Protein AF-A0A520IP06-F1 (afdb_monomer_lite)

Structure (mmCIF, N/CA/C/O backbone):
data_AF-A0A520IP06-F1
#
_entry.id   AF-A0A520IP06-F1
#
loop_
_atom_site.group_PDB
_atom_site.id
_atom_site.type_symbol
_atom_site.label_atom_id
_atom_site.label_alt_id
_atom_site.label_comp_id
_atom_site.label_asym_id
_atom_site.label_entity_id
_atom_site.label_seq_id
_atom_site.pdbx_PDB_ins_code
_atom_site.Cartn_x
_atom_site.Cartn_y
_atom_site.Cartn_z
_atom_site.occupancy
_atom_site.B_iso_or_equiv
_atom_site.auth_seq_id
_atom_site.auth_comp_id
_atom_site.auth_asym_id
_atom_site.auth_atom_id
_atom_site.pdbx_PDB_model_num
ATOM 1 N N . ALA A 1 1 ? 1.057 -1.967 -1.340 1.00 49.34 1 ALA A N 1
ATOM 2 C CA . ALA A 1 1 ? 1.803 -2.134 -0.071 1.00 49.34 1 ALA A CA 1
ATOM 3 C C . ALA A 1 1 ? 0.945 -2.365 1.194 1.00 49.34 1 ALA A C 1
ATOM 5 O O . ALA A 1 1 ? 1.175 -3.353 1.872 1.00 49.34 1 ALA A O 1
ATOM 6 N N . GLN A 1 2 ? -0.046 -1.531 1.566 1.00 52.06 2 GLN A N 1
ATOM 7 C CA . GLN A 1 2 ? -0.747 -1.698 2.870 1.00 52.06 2 GLN A CA 1
ATOM 8 C C . GLN A 1 2 ? -1.849 -2.779 2.918 1.00 52.06 2 GLN A C 1
ATOM 10 O O . GLN A 1 2 ? -2.281 -3.192 3.999 1.00 52.06 2 GLN A O 1
ATOM 15 N N . VAL A 1 3 ? -2.325 -3.237 1.758 1.00 47.91 3 VAL A N 1
ATOM 16 C CA . VAL A 1 3 ? -3.581 -3.998 1.661 1.00 47.91 3 VAL A CA 1
ATOM 17 C C . VAL A 1 3 ? -3.381 -5.509 1.468 1.00 47.91 3 VAL A C 1
ATOM 19 O O . VAL A 1 3 ? -4.223 -6.274 1.930 1.00 47.91 3 VAL A O 1
ATOM 22 N N . ASN A 1 4 ? -2.239 -5.951 0.936 1.00 52.78 4 ASN A N 1
ATOM 23 C CA . ASN A 1 4 ? -1.988 -7.351 0.548 1.00 52.78 4 ASN A CA 1
ATOM 24 C C . ASN A 1 4 ? -1.200 -8.181 1.583 1.00 52.78 4 ASN A C 1
ATOM 26 O O . ASN A 1 4 ? -0.547 -9.148 1.228 1.00 52.78 4 ASN A O 1
ATOM 30 N N . GLY A 1 5 ? -1.282 -7.829 2.869 1.00 54.12 5 GLY A N 1
ATOM 31 C CA . GLY A 1 5 ? -0.570 -8.542 3.937 1.00 54.12 5 GLY A CA 1
ATOM 32 C C . GLY A 1 5 ? 0.755 -7.857 4.255 1.00 54.12 5 GLY A C 1
ATOM 33 O O . GLY A 1 5 ? 1.725 -7.960 3.516 1.00 54.12 5 GLY A O 1
ATOM 34 N N . ARG A 1 6 ? 0.776 -7.111 5.365 1.00 57.47 6 ARG A N 1
ATOM 35 C CA . ARG A 1 6 ? 1.912 -6.263 5.764 1.00 57.47 6 ARG A CA 1
ATOM 36 C C . ARG A 1 6 ? 3.206 -7.039 6.059 1.00 57.47 6 ARG A C 1
ATOM 38 O O . ARG A 1 6 ? 4.256 -6.415 6.028 1.00 57.47 6 ARG A O 1
ATOM 45 N N . ASN A 1 7 ? 3.135 -8.351 6.295 1.00 51.88 7 ASN A N 1
ATOM 46 C CA . ASN A 1 7 ? 4.256 -9.150 6.807 1.00 51.88 7 ASN A CA 1
ATOM 47 C C . ASN A 1 7 ? 4.566 -10.413 5.978 1.00 51.88 7 ASN A C 1
ATOM 49 O O . ASN A 1 7 ? 5.348 -11.236 6.428 1.00 51.88 7 ASN A O 1
ATOM 53 N N . ALA A 1 8 ? 3.935 -10.606 4.814 1.00 58.50 8 ALA A N 1
ATOM 54 C CA . ALA A 1 8 ? 4.062 -11.848 4.032 1.00 58.50 8 ALA A CA 1
ATOM 55 C C . ALA A 1 8 ? 4.616 -11.643 2.611 1.00 58.50 8 ALA A C 1
ATOM 57 O O . ALA A 1 8 ? 4.617 -12.582 1.825 1.00 58.50 8 ALA A O 1
ATOM 58 N N . ILE A 1 9 ? 5.023 -10.419 2.266 1.00 67.88 9 ILE A N 1
ATOM 59 C CA . ILE A 1 9 ? 5.486 -10.062 0.920 1.00 67.88 9 ILE A CA 1
ATOM 60 C C . ILE A 1 9 ? 6.995 -9.836 0.980 1.00 67.88 9 ILE A C 1
ATOM 62 O O . ILE A 1 9 ? 7.457 -9.019 1.776 1.00 67.88 9 ILE A O 1
ATOM 66 N N . GLU A 1 10 ? 7.747 -10.521 0.125 1.00 72.69 10 GLU A N 1
ATOM 67 C CA . GLU A 1 10 ? 9.194 -10.336 0.003 1.00 72.69 10 GLU A CA 1
ATOM 68 C C . GLU A 1 10 ? 9.534 -8.966 -0.612 1.00 72.69 10 GLU A C 1
ATOM 70 O O . GLU A 1 10 ? 8.745 -8.359 -1.344 1.00 72.69 10 GLU A O 1
ATOM 75 N N . TRP A 1 11 ? 10.737 -8.454 -0.339 1.00 79.19 11 TRP A N 1
ATOM 76 C CA . TRP A 1 11 ? 11.170 -7.128 -0.807 1.00 79.19 11 TRP A CA 1
ATOM 77 C C . TRP A 1 11 ? 10.978 -6.870 -2.316 1.00 79.19 11 TRP A C 1
ATOM 79 O O . TRP A 1 11 ? 10.459 -5.800 -2.654 1.00 79.19 11 TRP A O 1
ATOM 89 N N . PRO A 1 12 ? 11.315 -7.804 -3.228 1.00 80.69 12 PRO A N 1
ATOM 90 C CA . PRO A 1 12 ? 11.128 -7.601 -4.667 1.00 80.69 12 PRO A CA 1
ATOM 91 C C . PRO A 1 12 ? 9.659 -7.427 -5.067 1.00 80.69 12 PRO A C 1
ATOM 93 O O . PRO A 1 12 ? 9.327 -6.575 -5.889 1.00 80.69 12 PRO A O 1
ATOM 96 N N . GLU A 1 13 ? 8.756 -8.187 -4.450 1.00 79.31 13 GLU A N 1
ATOM 97 C CA . GLU A 1 13 ? 7.320 -8.107 -4.725 1.00 79.31 13 GLU A CA 1
ATOM 98 C C . GLU A 1 13 ? 6.728 -6.785 -4.232 1.00 79.31 13 GLU A C 1
ATOM 100 O O . GLU A 1 13 ? 5.874 -6.190 -4.892 1.00 79.31 13 GLU A O 1
ATOM 105 N N . ARG A 1 14 ? 7.212 -6.276 -3.091 1.00 77.38 14 ARG A N 1
ATOM 106 C CA . ARG A 1 14 ? 6.796 -4.964 -2.587 1.00 77.38 14 ARG A CA 1
ATOM 107 C C . ARG A 1 14 ? 7.203 -3.849 -3.545 1.00 77.38 14 ARG A C 1
ATOM 109 O O . ARG A 1 14 ? 6.374 -3.001 -3.863 1.00 77.38 14 ARG A O 1
ATOM 116 N N . LEU A 1 15 ? 8.440 -3.893 -4.036 1.00 83.62 15 LEU A N 1
ATOM 117 C CA . LEU A 1 15 ? 8.944 -2.932 -5.016 1.00 83.62 15 LEU A CA 1
ATOM 118 C C . LEU A 1 15 ? 8.164 -3.009 -6.335 1.00 83.62 15 LEU A C 1
ATOM 120 O O . LEU A 1 15 ? 7.792 -1.975 -6.883 1.00 83.62 15 LEU A O 1
ATOM 124 N N . ALA A 1 16 ? 7.837 -4.214 -6.810 1.00 85.38 16 ALA A N 1
ATOM 125 C CA . ALA A 1 16 ? 7.003 -4.394 -7.998 1.00 85.38 16 ALA A CA 1
ATOM 126 C C . ALA A 1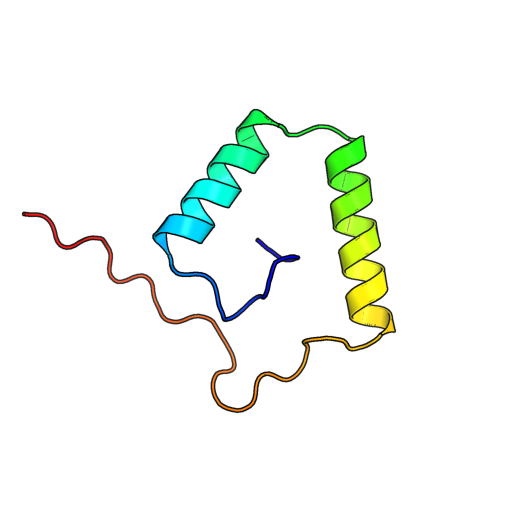 16 ? 5.597 -3.793 -7.821 1.00 85.38 16 ALA A C 1
ATOM 128 O O . ALA A 1 16 ? 5.075 -3.151 -8.731 1.00 85.38 16 ALA A O 1
ATOM 129 N N . LEU A 1 17 ? 4.994 -3.947 -6.637 1.00 84.38 17 LEU A N 1
ATOM 130 C CA . LEU A 1 17 ? 3.706 -3.327 -6.310 1.00 84.38 17 LEU A CA 1
ATOM 131 C C . LEU A 1 17 ? 3.786 -1.796 -6.243 1.00 84.38 17 LEU A C 1
ATOM 133 O O . LEU A 1 17 ? 2.819 -1.132 -6.616 1.00 84.38 17 LEU A O 1
ATOM 137 N N . ASP A 1 18 ? 4.901 -1.244 -5.763 1.00 83.62 18 ASP A N 1
ATOM 138 C CA . ASP A 1 18 ? 5.118 0.203 -5.703 1.00 83.62 18 ASP A CA 1
ATOM 139 C C . ASP A 1 18 ? 5.271 0.793 -7.119 1.00 83.62 18 ASP A C 1
ATOM 141 O O . ASP A 1 18 ? 4.640 1.804 -7.426 1.00 83.62 18 ASP A O 1
ATOM 145 N N . ILE A 1 19 ? 6.007 0.120 -8.014 1.00 87.88 19 ILE A N 1
ATOM 146 C CA . ILE A 1 19 ? 6.112 0.501 -9.437 1.00 87.88 19 ILE A CA 1
ATOM 147 C C . ILE A 1 19 ? 4.743 0.417 -10.115 1.00 87.88 19 ILE A C 1
ATOM 149 O O . ILE A 1 19 ? 4.298 1.376 -10.740 1.00 87.88 19 ILE A O 1
ATOM 153 N N . TRP A 1 20 ? 4.028 -0.696 -9.924 1.00 89.38 20 TRP A N 1
ATOM 154 C CA . TRP A 1 20 ? 2.693 -0.873 -10.490 1.00 89.38 20 TRP A CA 1
ATOM 155 C C . TRP A 1 20 ? 1.730 0.234 -10.049 1.00 89.38 20 TRP A C 1
ATOM 157 O O . TRP A 1 20 ? 0.954 0.736 -10.862 1.00 89.38 20 TRP A O 1
ATOM 167 N N . TYR A 1 21 ? 1.789 0.636 -8.775 1.00 87.81 21 TYR A N 1
ATOM 168 C CA . TYR A 1 21 ? 0.979 1.737 -8.264 1.00 87.81 21 TYR A CA 1
ATOM 169 C C . TYR A 1 21 ? 1.300 3.050 -8.980 1.00 87.81 21 TYR A C 1
ATOM 171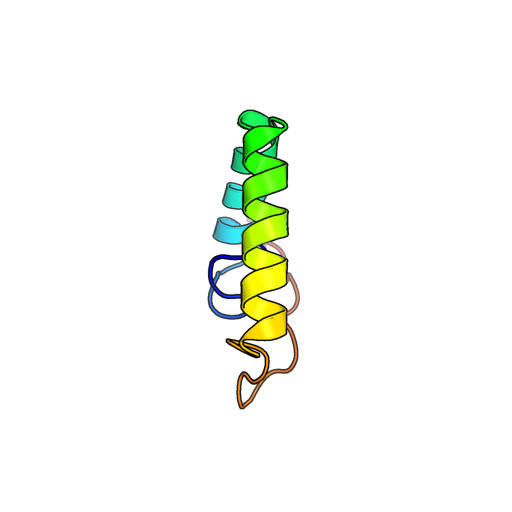 O O . TYR A 1 21 ? 0.371 3.741 -9.387 1.00 87.81 21 TYR A O 1
ATOM 179 N N . VAL A 1 22 ? 2.581 3.379 -9.172 1.00 87.50 22 VAL A N 1
ATOM 180 C CA . VAL A 1 22 ? 2.991 4.592 -9.898 1.00 87.50 22 VAL A CA 1
ATOM 181 C C . VAL A 1 22 ? 2.470 4.573 -11.334 1.00 87.50 22 VAL A C 1
ATOM 183 O O . VAL A 1 22 ? 1.948 5.586 -11.795 1.00 87.50 22 VAL A O 1
ATOM 186 N N . ASP A 1 23 ? 2.516 3.425 -12.006 1.00 90.88 23 ASP A N 1
ATOM 187 C CA . ASP A 1 23 ? 2.041 3.297 -13.387 1.00 90.88 23 ASP A CA 1
ATOM 188 C C . ASP A 1 23 ? 0.510 3.403 -13.519 1.00 90.88 23 ASP A C 1
ATOM 190 O O . ASP A 1 23 ? 0.002 3.822 -14.558 1.00 90.88 23 ASP A O 1
ATOM 194 N N . HIS A 1 24 ? -0.242 3.041 -12.474 1.00 88.69 24 HIS A N 1
ATOM 195 C CA . HIS A 1 24 ? -1.708 2.928 -12.515 1.00 88.69 24 HIS A CA 1
ATOM 196 C C . HIS A 1 24 ? -2.430 3.920 -11.589 1.00 88.69 24 HIS A C 1
ATOM 198 O O . HIS A 1 24 ? -3.642 3.788 -11.368 1.00 88.69 24 HIS A O 1
ATOM 204 N N . HIS A 1 25 ? -1.711 4.901 -11.033 1.00 89.69 25 HIS A N 1
ATOM 205 C CA . HIS A 1 25 ? -2.264 5.828 -10.051 1.00 89.69 25 HIS A CA 1
ATOM 206 C C . HIS A 1 25 ? -3.424 6.640 -10.642 1.00 89.69 25 HIS A C 1
ATOM 208 O O . HIS A 1 25 ? -3.339 7.226 -11.719 1.00 89.69 25 HIS A O 1
ATOM 214 N N . ASN A 1 26 ? -4.544 6.667 -9.924 1.00 91.00 26 ASN A N 1
ATOM 215 C CA . ASN A 1 26 ? -5.690 7.508 -10.238 1.00 91.00 26 ASN A CA 1
ATOM 216 C C . ASN A 1 26 ? -6.529 7.726 -8.972 1.00 91.00 26 ASN A C 1
ATOM 218 O O . ASN A 1 26 ? -6.471 6.938 -8.029 1.00 91.00 26 ASN A O 1
ATOM 222 N N . LEU A 1 27 ? -7.366 8.765 -8.970 1.00 90.88 27 LEU A N 1
ATOM 223 C CA . LEU A 1 27 ? -8.152 9.148 -7.788 1.00 90.88 27 LEU A CA 1
ATOM 224 C C . LEU A 1 27 ? -9.079 8.030 -7.276 1.00 90.88 27 LEU A C 1
ATOM 226 O O . LEU A 1 27 ? -9.342 7.940 -6.077 1.00 90.88 27 LEU A O 1
ATOM 230 N N . SER A 1 28 ? -9.572 7.159 -8.163 1.00 90.56 28 SER A N 1
ATOM 231 C CA . SER A 1 28 ? -10.439 6.041 -7.768 1.00 90.56 28 SER A CA 1
ATOM 232 C C . SER A 1 28 ? -9.666 4.942 -7.032 1.00 90.56 28 SER A C 1
ATOM 234 O O . SER A 1 28 ? -10.167 4.365 -6.063 1.00 90.56 28 SER A O 1
ATOM 236 N N . LEU A 1 29 ? -8.422 4.693 -7.453 1.00 87.94 29 LEU A N 1
ATOM 237 C CA . LEU A 1 29 ? -7.507 3.767 -6.802 1.00 87.94 29 LEU A CA 1
ATOM 238 C C . LEU A 1 29 ? -7.151 4.269 -5.401 1.00 87.94 29 LEU A C 1
ATOM 240 O O . LEU A 1 29 ? -7.234 3.496 -4.446 1.00 87.94 29 LEU A O 1
ATOM 244 N N . ASP A 1 30 ? -6.860 5.560 -5.260 1.00 87.12 30 ASP A N 1
ATOM 245 C CA . ASP A 1 30 ? -6.549 6.171 -3.964 1.00 87.12 30 ASP A CA 1
ATOM 246 C C . ASP A 1 30 ? -7.727 6.067 -2.999 1.00 87.12 30 ASP A C 1
ATOM 248 O O . ASP A 1 30 ? -7.567 5.643 -1.852 1.00 87.12 30 ASP A O 1
ATOM 252 N N . PHE A 1 31 ? -8.940 6.353 -3.477 1.00 90.81 31 PHE A N 1
ATOM 253 C CA . PHE A 1 31 ? -10.143 6.209 -2.663 1.00 90.81 31 PHE A CA 1
ATOM 254 C C . PHE A 1 31 ? -10.363 4.757 -2.215 1.00 90.81 31 PHE A C 1
ATOM 256 O O . PHE A 1 31 ? -10.705 4.498 -1.060 1.00 90.81 31 PHE A O 1
ATOM 263 N N . LYS A 1 32 ? -10.105 3.785 -3.099 1.00 87.44 32 LYS A N 1
ATOM 264 C CA . LYS A 1 32 ? -10.177 2.355 -2.772 1.00 87.44 32 LYS A CA 1
ATOM 265 C C . LYS A 1 32 ? -9.140 1.957 -1.719 1.00 87.44 32 LYS A C 1
ATOM 267 O O . LYS A 1 32 ? -9.467 1.194 -0.803 1.00 87.44 32 LYS A O 1
ATOM 272 N N . ILE A 1 33 ? -7.911 2.464 -1.823 1.00 87.44 33 ILE A N 1
ATOM 273 C CA . ILE A 1 33 ? -6.850 2.224 -0.836 1.00 87.44 33 ILE A CA 1
ATOM 274 C C . ILE A 1 33 ? -7.268 2.797 0.522 1.00 87.44 33 ILE A C 1
ATOM 276 O O . ILE A 1 33 ? -7.247 2.070 1.515 1.00 87.44 33 ILE A O 1
ATOM 280 N N . LEU A 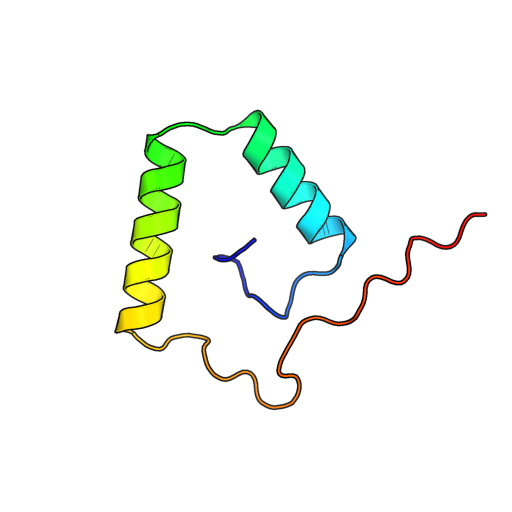1 34 ? -7.726 4.052 0.561 1.00 87.56 34 LEU A N 1
ATOM 281 C CA . LEU A 1 34 ? -8.189 4.713 1.783 1.00 87.56 34 LEU A CA 1
ATOM 282 C C . LEU A 1 34 ? -9.358 3.971 2.434 1.00 87.56 34 LEU A C 1
ATOM 284 O O . LEU A 1 34 ? -9.307 3.676 3.628 1.00 87.56 34 LEU A O 1
ATOM 288 N N . TRP A 1 35 ? -10.377 3.602 1.653 1.00 88.12 35 TRP A N 1
ATOM 289 C CA . TRP A 1 35 ? -11.521 2.839 2.150 1.00 88.12 35 TRP A CA 1
ATOM 290 C C . TRP A 1 35 ? -11.090 1.509 2.763 1.00 88.12 35 TRP A C 1
ATOM 292 O O . TRP A 1 35 ? -11.514 1.152 3.863 1.00 88.12 35 TRP A O 1
ATOM 302 N N . THR A 1 36 ? -10.195 0.787 2.088 1.00 84.31 36 THR A N 1
ATOM 303 C CA . THR A 1 36 ? -9.734 -0.506 2.597 1.00 84.31 36 THR A CA 1
ATOM 304 C C . THR A 1 36 ? -8.919 -0.346 3.881 1.00 84.31 36 THR A C 1
ATOM 306 O O . THR A 1 36 ? -9.063 -1.152 4.800 1.00 84.31 36 THR A O 1
ATOM 309 N N . THR A 1 37 ? -8.118 0.716 3.993 1.00 83.25 37 THR A N 1
ATOM 310 C CA . THR A 1 37 ? -7.404 1.061 5.229 1.00 83.25 37 THR A CA 1
ATOM 311 C C . THR A 1 37 ? -8.373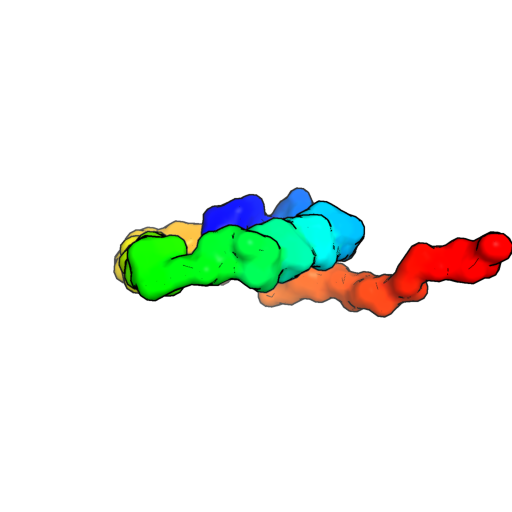 1.365 6.373 1.00 83.25 37 THR A C 1
ATOM 313 O O . THR A 1 37 ? -8.209 0.813 7.460 1.00 83.25 37 THR A O 1
ATOM 316 N N . VAL A 1 38 ? -9.421 2.161 6.133 1.00 85.81 38 VAL A N 1
ATOM 317 C CA . VAL A 1 38 ? -10.457 2.461 7.139 1.00 85.81 3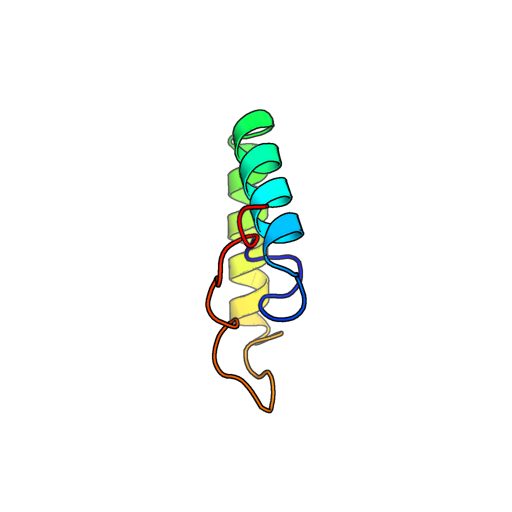8 VAL A CA 1
ATOM 318 C C . VAL A 1 38 ? -11.151 1.182 7.608 1.00 85.81 38 VAL A C 1
ATOM 320 O O . VAL A 1 38 ? -11.248 0.941 8.810 1.00 85.81 38 VAL A O 1
ATOM 323 N N . VAL A 1 39 ? -11.573 0.317 6.680 1.00 84.94 39 VAL A N 1
ATOM 324 C CA . VAL A 1 39 ? -12.222 -0.962 7.010 1.00 84.94 39 VAL A CA 1
ATOM 325 C C . VAL A 1 39 ? -11.309 -1.849 7.858 1.00 84.94 39 VAL A C 1
ATOM 327 O O . VAL A 1 39 ? -11.771 -2.416 8.847 1.00 84.94 39 VAL A O 1
ATOM 330 N N . LYS A 1 40 ? -10.018 -1.950 7.519 1.00 77.12 40 LYS A N 1
ATOM 331 C CA . LYS A 1 40 ? -9.050 -2.741 8.296 1.00 77.12 40 LYS A CA 1
ATOM 332 C C . LYS A 1 40 ? -8.851 -2.202 9.710 1.00 77.12 40 LYS A C 1
ATOM 334 O O . LYS A 1 40 ? -8.832 -2.986 10.655 1.00 77.12 40 LYS A O 1
ATOM 339 N N . VAL A 1 41 ? -8.754 -0.881 9.867 1.00 81.38 41 VAL A N 1
ATOM 340 C CA . VAL A 1 41 ? -8.615 -0.235 11.182 1.00 81.38 41 VAL A CA 1
ATOM 341 C C . VAL A 1 41 ? -9.857 -0.474 12.041 1.00 81.38 41 VAL A C 1
ATOM 343 O O . VAL A 1 41 ? -9.731 -0.876 13.196 1.00 81.38 41 VAL A O 1
ATOM 346 N N . VAL A 1 42 ? -11.055 -0.297 11.473 1.00 83.00 42 VAL A N 1
ATOM 347 C CA . VAL A 1 42 ? -12.3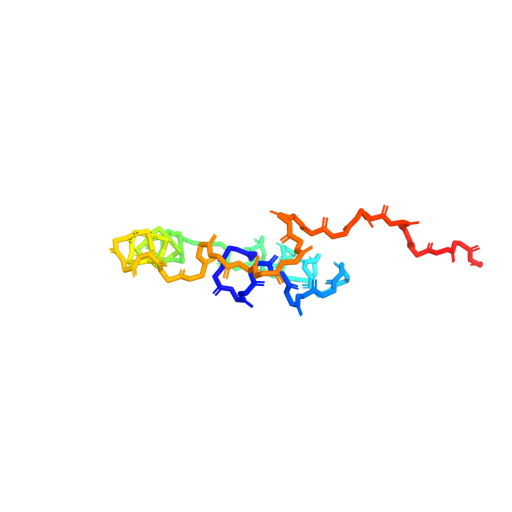27 -0.512 12.184 1.00 83.00 42 VAL A CA 1
ATOM 348 C C . VAL A 1 42 ? -12.516 -1.981 12.567 1.00 83.00 42 VAL A C 1
ATOM 350 O O . VAL A 1 42 ? -12.936 -2.274 13.683 1.00 83.00 42 VAL A O 1
ATOM 353 N N . ARG A 1 43 ? -12.170 -2.917 11.675 1.00 78.06 43 ARG A N 1
ATOM 354 C CA . ARG A 1 43 ? -12.260 -4.364 11.936 1.00 78.06 43 ARG A CA 1
ATOM 355 C C . ARG A 1 43 ? -11.122 -4.905 12.806 1.00 78.06 43 ARG A C 1
ATOM 357 O O . ARG A 1 43 ? -11.179 -6.067 13.190 1.00 78.06 43 ARG A O 1
ATOM 364 N N . ARG A 1 44 ? -10.108 -4.083 13.115 1.00 68.44 44 ARG A N 1
ATOM 365 C CA . ARG A 1 44 ? -8.848 -4.480 13.777 1.00 68.44 44 ARG A CA 1
ATOM 366 C C . ARG A 1 44 ? -8.173 -5.692 13.125 1.00 68.44 44 ARG A C 1
ATOM 368 O O . ARG A 1 44 ? -7.454 -6.448 13.774 1.00 68.44 44 ARG A O 1
ATOM 375 N N . ASP A 1 45 ? -8.406 -5.864 11.833 1.00 63.72 45 ASP A N 1
ATOM 376 C CA . ASP A 1 45 ? -8.004 -7.049 11.093 1.00 63.72 45 ASP A CA 1
ATOM 377 C C . ASP A 1 45 ? -6.545 -6.884 10.636 1.00 63.72 45 ASP A C 1
ATOM 379 O O . ASP A 1 45 ? -6.200 -5.904 9.967 1.00 63.72 45 ASP A O 1
ATOM 383 N N . GLY A 1 46 ? -5.664 -7.800 11.050 1.00 58.47 46 GLY A N 1
ATOM 384 C CA . GLY A 1 46 ? -4.231 -7.761 10.724 1.00 58.47 46 GLY A CA 1
ATOM 385 C C . GLY A 1 46 ? -3.359 -6.815 11.568 1.00 58.47 46 GLY A C 1
ATOM 386 O O . GLY A 1 46 ? -2.274 -6.450 11.118 1.00 58.47 46 GLY A O 1
ATOM 387 N N . ILE A 1 47 ? -3.803 -6.407 12.768 1.00 54.47 47 ILE A N 1
ATOM 388 C CA . ILE A 1 47 ? -3.006 -5.576 13.704 1.00 54.47 47 ILE A CA 1
ATOM 389 C C . ILE A 1 47 ? -2.094 -6.431 14.611 1.00 54.47 47 ILE A C 1
ATOM 391 O O . ILE A 1 47 ? -1.135 -5.923 15.186 1.00 54.47 47 ILE A O 1
ATOM 395 N N . SER A 1 48 ? -2.316 -7.745 14.691 1.00 47.41 48 SER A N 1
ATOM 396 C CA . SER A 1 48 ? -1.464 -8.660 15.458 1.00 47.41 48 SER A CA 1
ATOM 397 C C . SER A 1 48 ? -0.908 -9.759 14.561 1.00 47.41 48 SER A C 1
ATOM 399 O O . SER A 1 48 ? -1.567 -10.767 14.328 1.00 47.41 48 SER A O 1
ATOM 401 N N . ALA A 1 49 ? 0.318 -9.575 14.073 1.00 46.34 49 ALA A N 1
ATOM 402 C CA . ALA A 1 49 ? 1.163 -10.703 13.705 1.00 46.34 49 ALA A CA 1
ATOM 403 C C . ALA A 1 49 ? 1.897 -11.158 14.980 1.00 46.34 49 ALA A C 1
ATOM 405 O O . ALA A 1 49 ? 2.623 -10.354 15.569 1.00 46.34 49 ALA A O 1
ATOM 406 N N . PRO A 1 50 ? 1.700 -12.395 15.464 1.00 41.94 50 PRO A N 1
ATOM 407 C CA . PRO A 1 50 ? 2.503 -12.922 16.555 1.00 41.94 50 PRO A CA 1
ATOM 408 C C . PRO A 1 50 ? 3.910 -13.215 16.018 1.00 41.94 50 PRO A C 1
ATOM 410 O O . PRO A 1 50 ? 4.062 -14.080 15.162 1.00 41.94 50 PRO A O 1
ATOM 413 N N . GLY A 1 51 ? 4.927 -12.501 16.507 1.00 53.84 51 GLY A N 1
ATOM 414 C CA . GLY A 1 51 ? 6.337 -12.883 16.327 1.00 53.84 51 GLY A CA 1
ATOM 415 C C . GLY A 1 51 ? 7.256 -11.838 15.693 1.00 53.84 51 GLY A C 1
ATOM 416 O O . GLY A 1 51 ? 8.412 -11.785 16.087 1.00 53.84 51 GLY A O 1
ATOM 417 N N . GLU A 1 52 ? 6.765 -10.955 14.817 1.00 52.25 52 GLU A N 1
ATOM 418 C CA . GLU A 1 52 ? 7.536 -9.805 14.314 1.00 52.25 52 GLU A CA 1
ATOM 419 C C . GLU A 1 52 ? 6.649 -8.561 14.192 1.00 52.25 52 GLU A C 1
ATOM 421 O O . GLU A 1 52 ? 5.594 -8.573 13.553 1.00 52.25 52 GLU A O 1
ATOM 426 N N . ALA A 1 53 ? 7.077 -7.472 14.837 1.00 53.38 53 ALA A N 1
ATOM 427 C CA . ALA A 1 53 ? 6.350 -6.203 14.866 1.00 53.38 53 ALA A CA 1
ATOM 428 C C . ALA A 1 53 ? 6.414 -5.444 13.527 1.00 53.38 53 ALA A C 1
ATOM 430 O O . ALA A 1 53 ? 5.621 -4.529 13.294 1.00 53.38 53 ALA A O 1
ATOM 431 N N . THR A 1 54 ? 7.358 -5.805 12.656 1.00 57.88 54 THR A N 1
ATOM 432 C CA . THR A 1 54 ? 7.730 -5.063 11.448 1.00 57.88 54 THR A CA 1
ATOM 433 C C . THR A 1 54 ? 8.319 -6.001 10.401 1.00 57.88 54 THR A C 1
ATOM 435 O O . THR A 1 54 ? 8.842 -7.050 10.750 1.00 57.88 54 THR A O 1
ATOM 438 N N . MET A 1 55 ? 8.271 -5.601 9.128 1.00 62.62 55 MET A N 1
ATOM 439 C CA . MET A 1 55 ? 9.014 -6.267 8.051 1.00 62.62 55 MET A CA 1
ATOM 440 C C . MET A 1 55 ? 10.513 -6.374 8.364 1.00 62.62 55 MET A C 1
ATOM 442 O O . MET A 1 55 ? 11.088 -5.462 8.963 1.00 62.62 55 MET A O 1
ATOM 446 N N . SER A 1 56 ? 11.138 -7.439 7.864 1.00 65.06 56 SER A N 1
ATOM 447 C CA . SER A 1 56 ? 12.586 -7.651 7.879 1.00 65.06 56 SER A CA 1
ATOM 448 C C . SER A 1 56 ? 13.313 -6.555 7.085 1.00 65.06 56 SER A C 1
ATOM 450 O O . SER A 1 56 ? 12.801 -6.071 6.073 1.00 65.06 56 SER A O 1
ATOM 452 N N . GLU A 1 57 ? 14.502 -6.146 7.532 1.00 69.81 57 GLU A N 1
ATOM 453 C CA . GLU A 1 57 ? 15.303 -5.099 6.881 1.00 69.81 57 GLU A CA 1
ATOM 454 C C . GLU A 1 57 ? 15.664 -5.464 5.427 1.00 69.81 57 GLU A C 1
ATOM 456 O O . GLU A 1 57 ? 15.899 -6.628 5.099 1.00 69.81 57 GLU A O 1
ATOM 461 N N . PHE A 1 58 ? 15.696 -4.470 4.532 1.00 75.56 58 PHE A N 1
ATOM 462 C CA . PHE A 1 58 ? 16.146 -4.678 3.154 1.00 75.56 58 PHE A CA 1
ATOM 463 C C . PHE A 1 58 ? 17.661 -4.836 3.118 1.00 75.56 58 PHE A C 1
ATOM 465 O O . PHE A 1 58 ? 18.385 -3.861 3.299 1.00 75.56 58 PHE A O 1
ATOM 472 N N . MET A 1 59 ? 18.141 -6.036 2.801 1.00 79.38 59 MET A N 1
ATOM 473 C CA . MET A 1 59 ? 19.581 -6.309 2.694 1.00 79.38 59 MET A CA 1
ATOM 474 C C . MET A 1 59 ? 20.158 -6.066 1.288 1.00 79.38 59 MET A C 1
ATOM 476 O O . MET A 1 59 ? 21.350 -6.277 1.069 1.00 79.38 59 MET A O 1
ATOM 480 N N . GLY A 1 60 ? 19.338 -5.600 0.337 1.00 69.25 60 GLY A N 1
ATOM 481 C CA . GLY A 1 60 ? 19.725 -5.480 -1.069 1.00 69.25 60 GLY A CA 1
ATOM 482 C C . GLY A 1 60 ? 19.826 -6.833 -1.778 1.00 69.25 60 GLY A C 1
ATOM 483 O O . GLY A 1 60 ? 20.053 -7.872 -1.162 1.00 69.25 60 GLY A O 1
ATOM 484 N N . GLU A 1 61 ? 19.683 -6.833 -3.103 1.00 67.69 61 GLU A N 1
ATOM 485 C CA . GLU A 1 61 ? 20.156 -7.963 -3.902 1.00 67.69 61 GLU A CA 1
ATOM 486 C C . GLU A 1 61 ? 21.681 -7.875 -3.931 1.00 67.69 61 GLU A C 1
ATOM 488 O O . GLU A 1 61 ? 22.248 -6.898 -4.428 1.00 67.69 61 GLU A O 1
ATOM 493 N N . GLY A 1 62 ? 22.352 -8.853 -3.317 1.00 61.88 62 GLY A N 1
ATOM 494 C CA . GLY A 1 62 ? 23.807 -8.927 -3.308 1.00 61.88 62 GLY A CA 1
ATOM 495 C C . GLY A 1 62 ? 24.336 -8.777 -4.730 1.00 61.88 62 GLY A C 1
ATOM 496 O O . GLY A 1 62 ? 24.097 -9.639 -5.573 1.00 61.88 62 GLY A O 1
ATOM 497 N N . ARG A 1 63 ? 25.033 -7.665 -4.987 1.00 49.53 63 ARG A N 1
ATOM 498 C CA . ARG A 1 63 ? 25.726 -7.397 -6.249 1.00 49.53 63 ARG A CA 1
ATOM 499 C C . ARG A 1 63 ? 26.590 -8.615 -6.579 1.00 49.53 63 ARG A C 1
ATOM 501 O O . ARG A 1 63 ? 27.551 -8.894 -5.860 1.00 49.53 63 ARG A O 1
ATOM 508 N N . LYS A 1 64 ? 26.242 -9.328 -7.643 1.00 41.16 64 LYS A N 1
ATOM 509 C CA . LYS A 1 64 ? 27.191 -10.137 -8.401 1.00 41.16 64 LYS A CA 1
ATOM 510 C C . LYS A 1 64 ? 27.464 -9.431 -9.714 1.00 41.16 64 LYS A C 1
ATOM 512 O O . LYS A 1 64 ? 26.495 -8.881 -10.280 1.00 41.16 64 LYS A O 1
#

pLDDT: mean 72.29, std 15.5, range [41.16, 91.0]

Secondary structure (DSSP, 8-state):
--SS-TTS--HHHHHHHHHHHHHH--HHHHHHHHHHHHHHHHHTTT---SS-SSPPP-------

Foldseek 3Di:
DPQPAQAPDDPVRVVVVVVVCVVDPDPVVVVVVVVSVVVCVVVVPRCDDPPDNHYDDPPDDPDD

Sequence (64 aa):
AQVNGRNAIEWPERLALDIWYVDHHNLSLDFKILWTTVVKVVRRDGISAPGEATMSEFMGEGRK

Radius of gyration: 14.13 Å; chains: 1; bounding box: 40×22×30 Å